Protein AF-A0A0T8U4S8-F1 (afdb_monomer)

Mean predicted aligned error: 3.63 Å

Secondary structure (DSSP, 8-state):
--HHHHHHHHHHTSPTT-EEEGGGGTTTS-HHHHHHHHHHHHHTTSSEEEETTEEE---EETTTTEEPPPPHHHHHHHHHHHHT--EEE-HHHHHHHTTS-----SB--EEESS-----EETTEE-

Nearest PDB structures (foldseek):
  2ia2-assembly3_B  TM=3.654E-01  e=2.343E-01  Rhodococcus jostii RHA1
  4y66-assembly3_E  TM=4.929E-01  e=8.675E-01  Giardia lamblia ATCC 50803
  3mq0-assembly1_A  TM=3.439E-01  e=3.212E+00  Agrobacterium tumefaciens
  2du9-assembly1_A  TM=3.673E-01  e=6.376E+00  Corynebacterium glutamicum ATCC 13032

Structure (mmCIF, N/CA/C/O backbone):
data_AF-A0A0T8U4S8-F1
#
_entry.id   AF-A0A0T8U4S8-F1
#
loop_
_atom_site.group_PDB
_atom_site.id
_atom_site.type_symbol
_atom_site.label_atom_id
_atom_site.label_alt_id
_atom_site.label_comp_id
_atom_site.label_asym_id
_atom_site.label_entity_id
_atom_site.label_seq_id
_atom_site.pdbx_PDB_ins_code
_atom_site.Cartn_x
_atom_site.Cartn_y
_atom_site.Cartn_z
_atom_site.occupancy
_atom_site.B_iso_or_equiv
_atom_site.auth_seq_id
_atom_site.auth_comp_id
_atom_site.auth_asym_id
_atom_site.auth_atom_id
_atom_site.pdbx_PDB_model_num
ATOM 1 N N . MET A 1 1 ? -23.179 -4.252 17.668 1.00 58.66 1 MET A N 1
ATOM 2 C CA . MET A 1 1 ? -21.765 -4.654 17.502 1.00 58.66 1 MET A CA 1
ATOM 3 C C . MET A 1 1 ? -20.912 -3.397 17.559 1.00 58.66 1 MET A C 1
ATOM 5 O O . MET A 1 1 ? -21.417 -2.340 17.211 1.00 58.66 1 MET A O 1
ATOM 9 N N . ASN A 1 2 ? -19.692 -3.465 18.095 1.00 88.81 2 ASN A N 1
ATOM 10 C CA . ASN A 1 2 ? -18.800 -2.305 18.137 1.00 88.81 2 ASN A CA 1
ATOM 11 C C . ASN A 1 2 ? -17.951 -2.312 16.864 1.00 88.81 2 ASN A C 1
ATOM 13 O O . ASN A 1 2 ? -16.914 -2.967 16.837 1.00 88.81 2 ASN A O 1
ATOM 17 N N . ASP A 1 3 ? -18.394 -1.606 15.824 1.00 93.75 3 ASP A N 1
ATOM 18 C CA . ASP A 1 3 ? -17.746 -1.568 14.504 1.00 93.75 3 ASP A CA 1
ATOM 19 C C . ASP A 1 3 ? -16.234 -1.307 14.578 1.00 93.75 3 ASP A C 1
ATOM 21 O O . ASP A 1 3 ? -15.447 -1.863 13.817 1.00 93.75 3 ASP A O 1
ATOM 25 N N . LYS A 1 4 ? -15.803 -0.488 15.547 1.00 94.25 4 LYS A N 1
ATOM 26 C CA . LYS A 1 4 ? -14.384 -0.187 15.772 1.00 94.25 4 LYS A CA 1
ATOM 27 C C . LYS A 1 4 ? -13.585 -1.425 16.166 1.00 94.25 4 LYS A C 1
ATOM 29 O O . LYS A 1 4 ? -12.441 -1.550 15.748 1.00 94.25 4 LYS A O 1
ATOM 34 N N . GLN A 1 5 ? -14.168 -2.298 16.985 1.00 95.50 5 GLN A N 1
ATOM 35 C CA . GLN A 1 5 ? -13.520 -3.534 17.414 1.00 95.50 5 GLN A CA 1
ATOM 36 C C . GLN A 1 5 ? -13.406 -4.514 16.249 1.00 95.50 5 GLN A C 1
ATOM 38 O O . GLN A 1 5 ? -12.371 -5.142 16.091 1.00 95.50 5 GLN A O 1
ATOM 43 N N . GLU A 1 6 ? -14.427 -4.589 15.396 1.00 96.88 6 GLU A N 1
ATOM 44 C CA . GLU A 1 6 ? -14.407 -5.464 14.222 1.00 96.88 6 GLU A CA 1
ATOM 45 C C . GLU A 1 6 ? -13.322 -5.048 13.216 1.00 96.88 6 GLU A C 1
ATOM 47 O O . GLU A 1 6 ? -12.591 -5.891 12.699 1.00 96.88 6 GLU A O 1
ATOM 52 N N . ILE A 1 7 ? -13.141 -3.737 13.005 1.00 96.88 7 ILE A N 1
ATOM 53 C CA . ILE A 1 7 ? -12.037 -3.197 12.193 1.00 96.88 7 ILE A CA 1
ATOM 54 C C . ILE A 1 7 ? -10.677 -3.617 12.766 1.00 96.88 7 ILE A C 1
ATOM 56 O O . ILE A 1 7 ? -9.807 -4.051 12.013 1.00 96.88 7 ILE A O 1
ATOM 60 N N . VAL A 1 8 ? -10.492 -3.491 14.085 1.00 96.00 8 VAL A N 1
ATOM 61 C CA . VAL A 1 8 ? -9.242 -3.874 14.764 1.00 96.00 8 VAL A CA 1
ATOM 62 C C . VAL A 1 8 ? -8.991 -5.370 14.620 1.00 96.00 8 VAL A C 1
ATOM 64 O O . VAL A 1 8 ? -7.938 -5.753 14.121 1.00 96.00 8 VAL A O 1
ATOM 67 N N . ASN A 1 9 ? -9.983 -6.201 14.937 1.00 95.88 9 ASN A N 1
ATOM 68 C CA . ASN A 1 9 ? -9.884 -7.653 14.815 1.00 95.88 9 ASN A CA 1
ATOM 69 C C . ASN A 1 9 ? -9.519 -8.066 13.379 1.00 95.88 9 ASN A C 1
ATOM 71 O O . ASN A 1 9 ? -8.686 -8.946 13.170 1.00 95.88 9 ASN A O 1
ATOM 75 N N . ARG A 1 10 ? -10.103 -7.424 12.358 1.00 96.56 10 ARG A N 1
ATOM 76 C CA . ARG A 1 10 ? -9.768 -7.717 10.957 1.00 96.56 10 ARG A CA 1
ATOM 77 C C . ARG A 1 10 ? -8.310 -7.374 10.629 1.00 96.56 10 ARG A C 1
ATOM 79 O O . ARG A 1 10 ? -7.651 -8.163 9.960 1.00 96.56 10 ARG A O 1
ATOM 86 N N . ILE A 1 11 ? -7.788 -6.254 11.134 1.00 95.75 11 ILE A N 1
ATOM 87 C CA . ILE A 1 11 ? -6.373 -5.868 10.969 1.00 95.75 11 ILE A CA 1
ATOM 88 C C . ILE A 1 11 ? -5.441 -6.824 11.727 1.00 95.75 11 ILE A C 1
ATOM 90 O O . ILE A 1 11 ? -4.376 -7.195 11.228 1.00 95.75 11 ILE A O 1
ATOM 94 N N . GLU A 1 12 ? -5.822 -7.260 12.923 1.00 92.88 12 GLU A N 1
ATOM 95 C CA . GLU A 1 12 ? -5.051 -8.230 13.705 1.00 92.88 12 GLU A CA 1
ATOM 96 C C . GLU A 1 12 ? -4.910 -9.574 12.982 1.00 92.88 12 GLU A C 1
ATOM 98 O O . GLU A 1 12 ? -3.852 -10.194 13.073 1.00 92.88 12 GLU A O 1
ATOM 103 N N . ASN A 1 13 ? -5.907 -9.961 12.185 1.00 93.69 13 ASN A N 1
ATOM 104 C CA . ASN A 1 13 ? -5.878 -11.169 11.358 1.00 93.69 13 ASN A CA 1
ATOM 105 C C . ASN A 1 13 ? -5.145 -11.003 10.016 1.00 93.69 13 ASN A C 1
ATOM 107 O O . ASN A 1 13 ? -4.974 -11.984 9.299 1.00 93.69 13 ASN A O 1
ATOM 111 N N . PHE A 1 14 ? -4.704 -9.795 9.653 1.00 93.06 14 PHE A N 1
ATOM 112 C CA . PHE A 1 14 ? -3.849 -9.616 8.480 1.00 93.06 14 PHE A CA 1
ATOM 113 C C . PHE A 1 14 ? -2.462 -10.206 8.702 1.00 93.06 14 PHE A C 1
ATOM 115 O O . PHE A 1 14 ? -1.911 -10.168 9.812 1.00 93.06 14 PHE A O 1
ATOM 122 N N . GLU A 1 15 ? -1.866 -10.670 7.609 1.00 87.75 15 GLU A N 1
ATOM 123 C CA . GLU A 1 15 ? -0.470 -11.065 7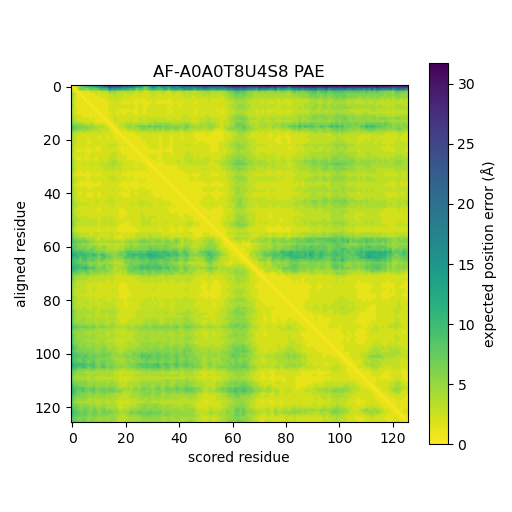.596 1.00 87.75 15 GLU A CA 1
ATOM 124 C C . GLU A 1 15 ? 0.414 -9.885 8.008 1.00 87.75 15 GLU A C 1
ATOM 126 O O . GLU A 1 15 ? 0.115 -8.702 7.793 1.00 87.75 15 GLU A O 1
ATOM 131 N N . SER A 1 16 ? 1.531 -10.203 8.651 1.00 84.19 16 SER A N 1
ATOM 132 C CA . SER A 1 16 ? 2.495 -9.173 9.026 1.00 84.19 16 SER A CA 1
ATOM 133 C C . SER A 1 16 ? 3.070 -8.513 7.768 1.00 84.19 16 SER A C 1
ATOM 135 O O . SER A 1 16 ? 3.423 -9.207 6.820 1.00 84.19 16 SER A O 1
ATOM 137 N N . ASN A 1 17 ? 3.227 -7.187 7.788 1.00 85.69 17 ASN A N 1
ATOM 138 C CA . ASN A 1 17 ? 3.633 -6.351 6.649 1.00 85.69 17 ASN A CA 1
ATOM 139 C C . ASN A 1 17 ? 2.582 -6.179 5.533 1.00 85.69 17 ASN A C 1
ATOM 141 O O . ASN A 1 17 ? 2.867 -5.507 4.547 1.00 85.69 17 ASN A O 1
ATOM 145 N N . GLN A 1 18 ? 1.363 -6.705 5.695 1.00 92.81 18 GLN A N 1
ATOM 146 C CA . GLN A 1 18 ? 0.311 -6.588 4.684 1.00 92.81 18 GLN A CA 1
ATOM 147 C C . GLN A 1 18 ? -0.146 -5.133 4.484 1.00 92.81 18 GLN A C 1
ATOM 149 O O . GLN A 1 18 ? -0.439 -4.412 5.448 1.00 92.81 18 GLN A O 1
ATOM 154 N N . VAL A 1 19 ? -0.259 -4.724 3.215 1.00 96.19 19 VAL A N 1
ATOM 155 C CA . VAL A 1 19 ? -0.790 -3.419 2.795 1.00 96.19 19 VAL A CA 1
ATOM 156 C C . VAL A 1 19 ? -2.301 -3.493 2.579 1.00 96.19 19 VAL A C 1
ATOM 158 O O . VAL A 1 19 ? -2.817 -4.371 1.885 1.00 96.19 19 VAL A O 1
ATOM 161 N N . PHE A 1 20 ? -3.027 -2.523 3.125 1.00 96.75 20 PHE A N 1
ATOM 162 C CA . PHE A 1 20 ? -4.482 -2.452 3.029 1.00 96.75 20 PHE A CA 1
ATOM 163 C C . PHE A 1 20 ? -4.976 -1.017 2.833 1.00 96.75 20 PHE A C 1
ATOM 165 O O . PHE A 1 20 ? -4.259 -0.035 3.073 1.00 96.75 20 PHE A O 1
ATOM 172 N N . ILE A 1 21 ? -6.218 -0.886 2.369 1.00 97.38 21 ILE A N 1
ATOM 173 C CA . ILE A 1 21 ? -6.844 0.407 2.071 1.00 97.38 21 ILE A CA 1
ATOM 174 C C . ILE A 1 21 ? -8.039 0.654 2.985 1.00 97.38 21 ILE A C 1
ATOM 176 O O . ILE A 1 21 ? -8.652 -0.270 3.503 1.00 97.38 21 ILE A O 1
ATOM 180 N N . ALA A 1 22 ? -8.409 1.922 3.170 1.00 97.19 22 ALA A N 1
ATOM 181 C CA . ALA A 1 22 ? -9.582 2.261 3.981 1.00 97.19 22 ALA A CA 1
ATOM 182 C C . ALA A 1 22 ? -10.880 1.612 3.455 1.00 97.19 22 ALA A C 1
ATOM 184 O O . ALA A 1 22 ? -11.777 1.326 4.241 1.00 97.19 22 ALA A O 1
ATOM 185 N N . ASN A 1 23 ? -10.963 1.362 2.144 1.00 96.12 23 ASN A N 1
ATOM 186 C CA . ASN A 1 23 ? -12.137 0.758 1.518 1.00 96.12 23 ASN A CA 1
ATOM 187 C C . ASN A 1 23 ? -12.359 -0.701 1.952 1.00 96.12 23 ASN A C 1
ATOM 189 O O . ASN A 1 23 ? -13.497 -1.156 1.896 1.00 96.12 23 ASN A O 1
ATOM 193 N N . ASP A 1 24 ? -11.322 -1.398 2.438 1.00 96.12 24 ASP A N 1
ATOM 194 C CA . ASP A 1 24 ? -11.388 -2.801 2.890 1.00 96.12 24 ASP A CA 1
ATOM 195 C C . ASP A 1 24 ? -12.257 -2.984 4.165 1.00 96.12 24 ASP A C 1
ATOM 197 O O . ASP A 1 24 ? -12.420 -4.100 4.661 1.00 96.12 24 ASP A O 1
ATOM 201 N N . PHE A 1 25 ? -12.798 -1.886 4.713 1.00 97.00 25 PHE A N 1
ATOM 202 C CA . PHE A 1 25 ? -13.624 -1.856 5.926 1.00 97.00 25 PHE A CA 1
ATOM 203 C C . PHE A 1 25 ? -14.993 -1.185 5.730 1.00 97.00 25 PHE A C 1
ATOM 205 O O . PHE A 1 25 ? -15.716 -0.974 6.707 1.00 97.00 25 PHE A O 1
ATOM 212 N N . PHE A 1 26 ? -15.361 -0.795 4.503 1.00 95.50 26 PHE A N 1
ATOM 213 C CA . PHE A 1 26 ? -16.661 -0.151 4.250 1.00 95.50 26 PHE A CA 1
ATOM 214 C C . PHE A 1 26 ? -17.851 -1.112 4.338 1.00 95.50 26 PHE A C 1
ATOM 216 O O . PHE A 1 26 ? -18.987 -0.661 4.451 1.00 95.50 26 PHE A O 1
ATOM 223 N N . ASP A 1 27 ? -17.598 -2.418 4.339 1.00 96.38 27 ASP A N 1
ATOM 224 C CA . ASP A 1 27 ? -18.573 -3.450 4.692 1.00 96.38 27 ASP A CA 1
ATOM 225 C C . ASP A 1 27 ? -18.862 -3.505 6.204 1.00 96.38 27 ASP A C 1
ATOM 227 O O . ASP A 1 27 ? -19.913 -4.000 6.601 1.00 96.38 27 ASP A O 1
ATOM 231 N N . ILE A 1 28 ? -17.960 -2.978 7.044 1.00 96.69 28 ILE A N 1
ATOM 232 C CA . ILE A 1 28 ? -18.131 -2.926 8.503 1.00 96.69 28 ILE A CA 1
ATOM 233 C C . ILE A 1 28 ? -18.790 -1.613 8.933 1.00 96.69 28 ILE A C 1
ATOM 235 O O . ILE A 1 28 ? -19.703 -1.624 9.754 1.00 96.69 28 ILE A O 1
ATOM 239 N N . ALA A 1 29 ? -18.304 -0.471 8.432 1.00 96.44 29 ALA A N 1
ATOM 240 C CA . ALA A 1 29 ? -18.752 0.838 8.903 1.00 96.44 29 ALA A CA 1
ATOM 241 C C . ALA A 1 29 ? -18.650 1.953 7.860 1.00 96.44 29 ALA A C 1
ATOM 243 O O . ALA A 1 29 ? -17.894 1.891 6.891 1.00 96.44 29 ALA A O 1
ATOM 244 N N . GLY A 1 30 ? -19.367 3.048 8.128 1.00 96.69 30 GLY A N 1
ATOM 245 C CA . GLY A 1 30 ? -19.300 4.266 7.326 1.00 96.69 30 GLY A CA 1
ATOM 246 C C . GLY A 1 30 ? -17.930 4.956 7.360 1.00 96.69 30 GLY A C 1
ATOM 247 O O . GLY A 1 30 ? -17.126 4.783 8.282 1.00 96.69 30 GLY A O 1
ATOM 248 N N . TYR A 1 31 ? -17.698 5.809 6.359 1.00 95.06 31 TYR A N 1
ATOM 249 C CA . TYR A 1 31 ? -16.416 6.473 6.100 1.00 95.06 31 TYR A CA 1
ATOM 250 C C . TYR A 1 31 ? -15.793 7.152 7.330 1.00 95.06 31 TYR A C 1
ATOM 252 O O . TYR A 1 31 ? -14.612 6.946 7.609 1.00 95.06 31 TYR A O 1
ATOM 260 N N . GLU A 1 32 ? -16.565 7.937 8.086 1.00 95.75 32 GLU A N 1
ATOM 261 C CA . GLU A 1 32 ? -16.044 8.673 9.247 1.00 95.75 32 GLU A CA 1
ATOM 262 C C . GLU A 1 32 ? -15.606 7.740 10.384 1.00 95.75 32 GLU A C 1
ATOM 264 O O . GLU A 1 32 ? -14.556 7.958 10.995 1.00 95.75 32 GLU A O 1
ATOM 269 N N . THR A 1 33 ? -16.345 6.653 10.625 1.00 96.62 33 THR A N 1
ATOM 270 C CA . THR A 1 33 ? -15.997 5.647 11.640 1.00 96.62 33 THR A CA 1
ATOM 271 C C . THR A 1 33 ? -14.715 4.914 11.262 1.00 96.62 33 THR A C 1
ATOM 273 O O . THR A 1 33 ? -13.804 4.817 12.092 1.00 96.62 33 THR A O 1
ATOM 276 N N . VAL A 1 34 ? -14.600 4.460 10.009 1.00 97.50 34 VAL A N 1
ATOM 277 C CA . VAL A 1 34 ? -13.381 3.812 9.497 1.00 97.50 34 VAL A CA 1
ATOM 278 C C . VAL A 1 34 ? -12.197 4.770 9.581 1.00 97.50 34 VAL A C 1
ATOM 280 O O . VAL A 1 34 ? -11.164 4.445 10.167 1.00 97.50 34 VAL A O 1
ATOM 283 N N . ARG A 1 35 ? -12.354 5.996 9.070 1.00 96.12 35 ARG A N 1
ATOM 284 C CA . ARG A 1 35 ? -11.301 7.017 9.076 1.00 96.12 35 ARG A CA 1
ATOM 285 C C . ARG A 1 35 ? -10.830 7.341 10.491 1.00 96.12 35 ARG A C 1
ATOM 287 O O . ARG A 1 35 ? -9.623 7.389 10.723 1.00 96.12 35 ARG A O 1
ATOM 294 N N . SER A 1 36 ? -11.753 7.578 11.421 1.00 96.50 36 SER A N 1
ATOM 295 C CA . SER A 1 36 ? -11.432 7.883 12.818 1.00 96.50 36 SER A CA 1
ATOM 296 C C . SER A 1 36 ? -10.692 6.723 13.490 1.00 96.50 36 SER A C 1
ATOM 298 O O . SER A 1 36 ? -9.666 6.939 14.138 1.00 96.50 36 SER A O 1
ATOM 300 N N . THR A 1 37 ? -11.146 5.490 13.256 1.00 97.31 37 THR A N 1
ATOM 301 C CA . THR A 1 37 ? -10.529 4.278 13.816 1.00 97.31 37 THR A CA 1
ATOM 302 C C . THR A 1 37 ? -9.112 4.084 13.288 1.00 97.31 37 THR A C 1
ATOM 304 O O . THR A 1 37 ? -8.179 4.007 14.081 1.00 97.31 37 THR A O 1
ATOM 307 N N . LEU A 1 38 ? -8.910 4.123 11.967 1.00 97.75 38 LEU A N 1
ATOM 308 C CA . LEU A 1 38 ? -7.579 3.996 11.364 1.00 97.75 38 LEU A CA 1
ATOM 309 C C . LEU A 1 38 ? -6.641 5.139 11.785 1.00 97.75 38 LEU A C 1
ATOM 311 O O . LEU A 1 38 ? -5.449 4.923 11.980 1.00 97.75 38 LEU A O 1
ATOM 315 N N . ASN A 1 39 ? -7.149 6.366 11.948 1.00 97.31 39 ASN A N 1
ATOM 316 C CA . ASN A 1 39 ? -6.345 7.480 12.461 1.00 97.31 39 ASN A CA 1
ATOM 317 C C . ASN A 1 39 ? -5.857 7.226 13.890 1.00 97.31 39 ASN A C 1
ATOM 319 O O . ASN A 1 39 ? -4.714 7.558 14.199 1.00 97.31 39 ASN A O 1
ATOM 323 N N . ARG A 1 40 ? -6.716 6.656 14.742 1.00 97.00 40 ARG A N 1
ATOM 324 C CA . ARG A 1 40 ? -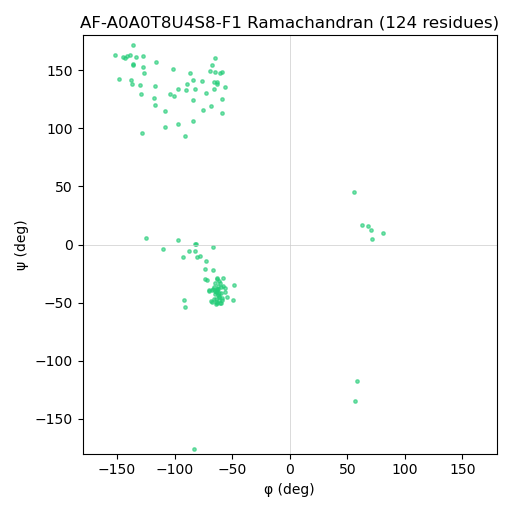6.354 6.278 16.109 1.00 97.00 40 ARG A CA 1
ATOM 325 C C . ARG A 1 40 ? -5.274 5.195 16.104 1.00 97.00 40 ARG A C 1
ATOM 327 O O . ARG A 1 40 ? -4.233 5.417 16.699 1.00 97.00 40 ARG A O 1
ATOM 334 N N . LEU A 1 41 ? -5.452 4.121 15.334 1.00 96.62 41 LEU A N 1
ATOM 335 C CA . LEU A 1 41 ? -4.457 3.041 15.239 1.00 96.62 41 LEU A CA 1
ATOM 336 C C . LEU A 1 41 ? -3.093 3.533 14.728 1.00 96.62 41 LEU A C 1
ATOM 338 O O . LEU A 1 41 ? -2.052 3.095 15.206 1.00 96.62 41 LEU A O 1
ATOM 342 N N . VAL A 1 42 ? -3.082 4.493 13.795 1.00 96.88 42 VAL A N 1
ATOM 343 C CA . VAL A 1 42 ? -1.836 5.151 13.362 1.00 96.88 42 VAL A CA 1
ATOM 344 C C . VAL A 1 42 ? -1.195 5.952 14.494 1.00 96.88 42 VAL A C 1
ATOM 346 O O . VAL A 1 42 ? 0.024 5.924 14.652 1.00 96.88 42 VAL A O 1
ATOM 349 N N . LYS A 1 43 ? -1.993 6.691 15.272 1.00 96.75 43 LYS A N 1
ATOM 350 C CA . LYS A 1 43 ? -1.499 7.470 16.416 1.00 96.75 43 LYS A CA 1
ATOM 351 C C . LYS A 1 43 ? -0.893 6.559 17.487 1.00 96.75 43 LYS A C 1
ATOM 353 O O . LYS A 1 43 ? 0.148 6.899 18.045 1.00 96.75 43 LYS A O 1
ATOM 358 N N . ASP A 1 44 ? -1.517 5.409 17.702 1.00 94.81 44 ASP A N 1
ATOM 359 C CA . ASP A 1 44 ? -1.107 4.407 18.686 1.00 94.81 44 ASP A CA 1
ATOM 360 C C . ASP A 1 44 ? 0.031 3.505 18.160 1.00 94.81 44 ASP A C 1
ATOM 362 O O . ASP A 1 44 ? 0.548 2.664 18.888 1.00 94.81 44 ASP A O 1
ATOM 366 N N . LYS A 1 45 ? 0.493 3.741 16.919 1.00 91.62 45 LYS A N 1
ATOM 367 C CA . LYS A 1 45 ? 1.573 3.015 16.221 1.00 91.62 45 LYS A CA 1
ATOM 368 C C . LYS A 1 45 ? 1.292 1.530 15.969 1.00 91.62 45 LYS A C 1
ATOM 370 O O . LYS A 1 45 ? 2.209 0.789 15.628 1.00 91.62 45 LYS A O 1
ATOM 375 N N . GLU A 1 46 ? 0.036 1.111 16.066 1.00 92.50 46 GLU A N 1
ATOM 376 C CA . GLU A 1 46 ? -0.387 -0.257 15.745 1.00 92.50 46 GLU A CA 1
ATOM 377 C C . GLU A 1 46 ? -0.352 -0.523 14.237 1.00 92.50 46 GLU A C 1
ATOM 379 O O . GLU A 1 46 ? -0.084 -1.635 13.792 1.00 92.50 46 GLU A O 1
ATOM 384 N N . ILE A 1 47 ? -0.589 0.519 13.437 1.00 95.25 47 ILE A N 1
ATOM 385 C CA . ILE A 1 47 ? -0.453 0.494 11.979 1.00 95.25 47 ILE A CA 1
ATOM 386 C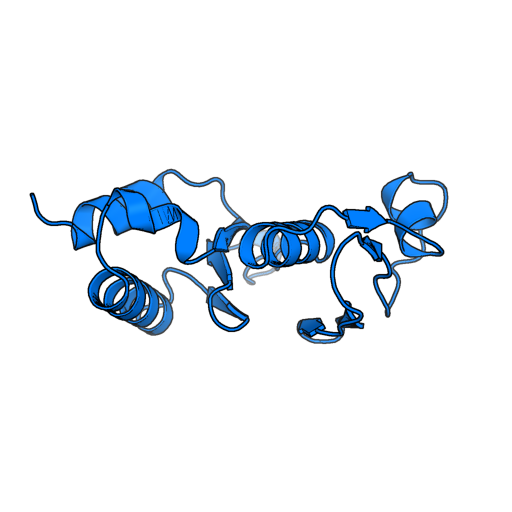 C . ILE A 1 47 ? 0.314 1.724 11.513 1.00 95.25 47 ILE A C 1
ATOM 388 O O . ILE A 1 47 ? 0.357 2.747 12.198 1.00 95.25 47 ILE A O 1
ATOM 392 N N . THR A 1 48 ? 0.859 1.678 10.303 1.00 94.31 48 THR A N 1
ATOM 393 C CA . THR A 1 48 ? 1.524 2.843 9.712 1.00 94.31 48 THR A CA 1
ATOM 394 C C . THR A 1 48 ? 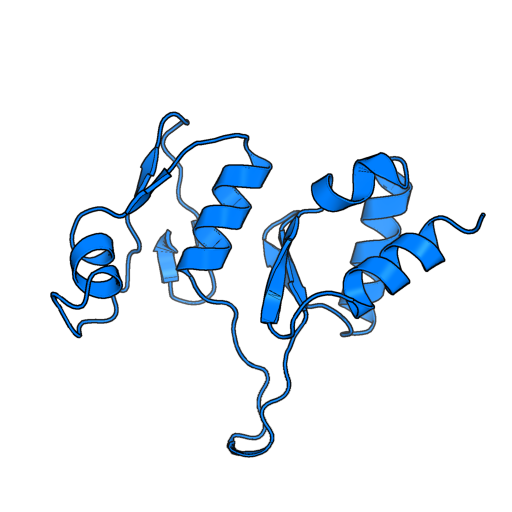0.803 3.296 8.452 1.00 94.31 48 THR A C 1
ATOM 396 O O . THR A 1 48 ? 0.411 2.498 7.603 1.00 94.31 48 THR A O 1
ATOM 399 N N . ARG A 1 49 ? 0.624 4.613 8.315 1.00 95.25 49 ARG A N 1
ATOM 400 C CA . ARG A 1 49 ? 0.061 5.223 7.107 1.00 95.25 49 ARG A CA 1
ATOM 401 C C . ARG A 1 49 ? 1.159 5.436 6.069 1.00 95.25 49 ARG A C 1
ATOM 403 O O . ARG A 1 49 ? 2.111 6.160 6.339 1.00 95.25 49 ARG A O 1
ATOM 410 N N . ILE A 1 50 ? 0.962 4.891 4.872 1.00 94.25 50 ILE A N 1
ATOM 411 C CA . ILE A 1 50 ? 1.876 5.064 3.731 1.00 94.25 50 ILE A CA 1
ATOM 412 C C . ILE A 1 50 ? 1.444 6.271 2.899 1.00 94.25 50 ILE A C 1
ATOM 414 O O . ILE A 1 50 ? 2.213 7.196 2.658 1.00 94.25 50 ILE A O 1
ATOM 418 N N . LEU A 1 51 ? 0.172 6.278 2.494 1.00 94.50 51 LEU A N 1
ATOM 419 C CA . LEU A 1 51 ? -0.462 7.344 1.722 1.00 94.50 51 LEU A CA 1
ATOM 420 C C . LEU A 1 51 ? -1.844 7.638 2.310 1.00 94.50 51 LEU A C 1
ATOM 422 O O . LEU A 1 51 ? -2.360 6.931 3.180 1.00 94.50 51 LEU A O 1
ATOM 426 N N . LYS A 1 52 ? -2.503 8.699 1.839 1.00 93.56 52 LYS A N 1
ATOM 427 C CA . LYS A 1 52 ? -3.886 8.976 2.248 1.00 93.56 52 LYS A CA 1
ATOM 428 C C . LYS A 1 52 ? -4.780 7.784 1.882 1.00 93.56 52 LYS A C 1
ATOM 430 O O . LYS A 1 52 ? -5.019 7.545 0.702 1.00 93.56 52 LYS A O 1
ATOM 435 N N . GLY A 1 53 ? -5.309 7.089 2.888 1.00 94.88 53 GLY A N 1
ATOM 436 C CA . GLY A 1 53 ? -6.193 5.935 2.709 1.00 94.88 53 GLY A CA 1
ATOM 437 C C . GLY A 1 53 ? -5.480 4.610 2.418 1.00 94.88 53 GLY A C 1
ATOM 438 O O . GLY A 1 53 ? -6.175 3.667 2.064 1.00 94.88 53 GLY A O 1
ATOM 439 N N . ILE A 1 54 ? -4.148 4.552 2.548 1.00 96.75 54 ILE A N 1
ATOM 440 C CA . ILE A 1 54 ? -3.333 3.342 2.358 1.00 96.75 54 ILE A CA 1
ATOM 441 C C . ILE A 1 54 ? -2.425 3.170 3.574 1.00 96.75 54 ILE A C 1
ATOM 443 O O . ILE A 1 54 ? -1.742 4.115 3.991 1.00 96.75 54 ILE A O 1
ATOM 447 N N . TYR A 1 55 ? -2.433 1.972 4.136 1.00 96.38 55 TYR A N 1
ATOM 448 C CA . TYR A 1 55 ? -1.814 1.643 5.413 1.00 96.38 55 TYR A CA 1
ATOM 449 C C . TYR A 1 55 ? -1.111 0.289 5.313 1.00 96.38 55 TYR A C 1
ATOM 451 O O . TYR A 1 55 ? -1.403 -0.486 4.405 1.00 96.38 55 TYR A O 1
ATOM 459 N N . TYR A 1 56 ? -0.213 -0.004 6.249 1.00 95.31 56 TYR A N 1
ATOM 460 C CA . TYR A 1 56 ? 0.304 -1.358 6.439 1.00 95.31 56 TYR A CA 1
ATOM 461 C C . TYR A 1 56 ? 0.362 -1.735 7.913 1.00 95.31 56 TYR A C 1
ATOM 463 O O . TYR A 1 56 ? 0.466 -0.863 8.787 1.00 95.31 56 TYR A O 1
ATOM 471 N N . LYS A 1 57 ? 0.295 -3.044 8.164 1.00 93.38 57 LYS A N 1
ATOM 472 C CA . LYS A 1 57 ? 0.521 -3.641 9.480 1.00 93.38 57 LYS A CA 1
ATOM 473 C C . LYS A 1 57 ? 2.027 -3.840 9.680 1.00 93.38 57 LYS A C 1
ATOM 475 O O . LYS A 1 57 ? 2.595 -4.727 9.046 1.00 93.38 57 LYS A O 1
ATOM 480 N N . PRO A 1 58 ? 2.701 -3.030 10.508 1.00 89.19 58 PRO A N 1
ATOM 481 C CA . PRO A 1 58 ? 4.144 -3.092 10.638 1.00 89.19 58 PRO A CA 1
ATOM 482 C C . PRO A 1 58 ? 4.593 -4.417 11.258 1.00 89.19 58 PRO A C 1
ATOM 484 O O . PRO A 1 58 ? 3.981 -4.923 12.196 1.00 89.19 58 PRO A O 1
ATOM 487 N N . LYS A 1 59 ? 5.686 -4.975 10.732 1.00 88.06 59 LYS A N 1
ATOM 488 C CA . LYS A 1 59 ? 6.338 -6.171 11.277 1.00 88.06 59 LYS A CA 1
ATOM 489 C C . LYS A 1 59 ? 7.654 -5.765 11.913 1.00 88.06 59 LYS A C 1
ATOM 491 O O . LYS A 1 59 ? 8.543 -5.314 11.200 1.00 88.06 59 LYS A O 1
ATOM 496 N N . TYR A 1 60 ? 7.799 -5.917 13.223 1.00 87.75 60 TYR A N 1
ATOM 497 C CA . TYR A 1 60 ? 9.091 -5.673 13.859 1.00 87.75 60 TYR A CA 1
ATOM 498 C C . TYR A 1 60 ? 10.071 -6.799 13.509 1.00 87.75 60 TYR A C 1
ATOM 500 O O . TYR A 1 60 ? 9.725 -7.978 13.607 1.00 87.75 60 TYR A O 1
ATOM 508 N N . ILE A 1 61 ? 11.274 -6.442 13.065 1.00 87.81 61 ILE A N 1
ATOM 509 C CA . ILE A 1 61 ? 12.344 -7.381 12.734 1.00 87.81 61 ILE A CA 1
ATOM 510 C C . ILE A 1 61 ? 13.422 -7.255 13.812 1.00 87.81 61 ILE A C 1
ATOM 512 O O . ILE A 1 61 ? 14.256 -6.352 13.765 1.00 87.81 61 ILE A O 1
ATOM 516 N N . GLU A 1 62 ? 13.433 -8.197 14.760 1.00 90.38 62 GLU A N 1
ATOM 517 C CA . GLU A 1 62 ? 14.378 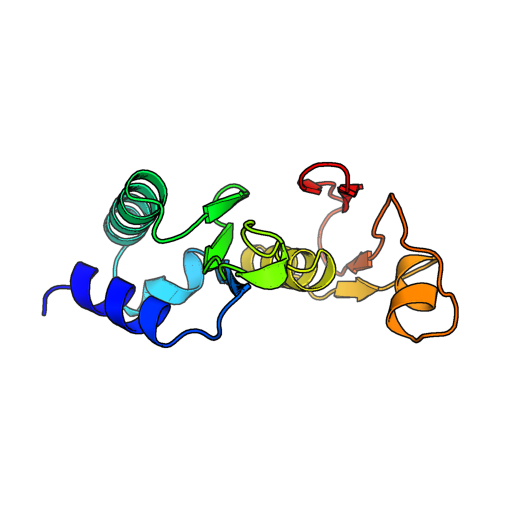-8.204 15.890 1.00 90.38 62 GLU A CA 1
ATOM 518 C C . GLU A 1 62 ? 15.845 -8.169 15.440 1.00 90.38 62 GLU A C 1
ATOM 520 O O . GLU A 1 62 ? 16.651 -7.465 16.038 1.00 90.38 62 GLU A O 1
ATOM 525 N N . LEU A 1 63 ? 16.177 -8.865 14.343 1.00 92.12 63 LEU A N 1
ATOM 526 C CA . LEU A 1 63 ? 17.544 -8.966 13.817 1.00 92.12 63 LEU A CA 1
ATOM 527 C C . LEU A 1 63 ? 18.173 -7.606 13.478 1.00 92.12 63 LEU A C 1
ATOM 529 O O . LEU A 1 63 ? 19.377 -7.434 13.641 1.00 92.12 63 LEU A O 1
ATOM 533 N N . ILE A 1 64 ? 17.370 -6.663 12.981 1.00 88.56 64 ILE A N 1
ATOM 534 C CA . ILE A 1 64 ? 17.832 -5.325 12.577 1.00 88.56 64 ILE A CA 1
ATOM 535 C C . ILE A 1 64 ? 17.322 -4.222 13.511 1.00 88.56 64 ILE A C 1
ATOM 537 O O . ILE A 1 64 ? 17.687 -3.066 13.341 1.00 88.56 64 ILE A O 1
ATOM 541 N N . GLY A 1 65 ? 16.489 -4.565 14.497 1.00 87.81 65 GLY A N 1
ATOM 542 C CA . GLY A 1 65 ? 15.918 -3.615 15.450 1.00 87.81 65 GLY A CA 1
ATOM 543 C C . GLY A 1 65 ? 14.917 -2.622 14.845 1.00 87.81 65 GLY A C 1
ATOM 544 O O . GLY A 1 65 ? 14.598 -1.620 15.487 1.00 87.81 65 GLY A O 1
ATOM 545 N N . GLU A 1 66 ? 14.409 -2.886 13.638 1.00 86.44 66 GLU A N 1
ATOM 546 C CA . GLU A 1 66 ? 13.572 -1.969 12.856 1.00 86.44 66 GLU A CA 1
ATOM 547 C C . GLU A 1 66 ? 12.266 -2.626 12.388 1.00 86.44 66 GLU A C 1
ATOM 549 O O . GLU A 1 66 ? 12.123 -3.849 12.363 1.00 86.44 66 GLU A O 1
ATOM 554 N N . TYR A 1 67 ? 11.291 -1.804 11.996 1.00 85.06 67 TYR A N 1
ATOM 555 C CA . TYR A 1 67 ? 10.066 -2.285 11.362 1.00 85.06 67 TYR A CA 1
ATOM 556 C C . TYR A 1 67 ? 10.289 -2.517 9.868 1.00 85.06 67 TYR A C 1
ATOM 558 O O . TYR A 1 67 ? 10.827 -1.659 9.170 1.00 85.06 67 TYR A O 1
ATOM 566 N N . ALA A 1 68 ? 9.823 -3.662 9.374 1.00 84.06 68 ALA A N 1
ATOM 567 C CA . ALA A 1 68 ? 9.788 -3.974 7.957 1.00 84.06 68 ALA A CA 1
ATOM 568 C C . ALA A 1 68 ? 9.005 -2.897 7.202 1.00 84.06 68 ALA A C 1
ATOM 570 O O . ALA A 1 68 ? 7.919 -2.497 7.624 1.00 84.06 68 ALA A O 1
ATOM 571 N N . MET A 1 69 ? 9.548 -2.459 6.071 1.00 82.31 69 MET A N 1
ATOM 572 C CA . MET A 1 69 ? 8.805 -1.632 5.134 1.00 82.31 69 MET A CA 1
ATOM 573 C C . MET A 1 69 ? 7.964 -2.535 4.225 1.00 82.31 69 MET A C 1
ATOM 575 O O . MET A 1 69 ? 8.415 -3.601 3.798 1.00 82.31 69 MET A O 1
ATOM 579 N N . ALA A 1 70 ? 6.748 -2.096 3.911 1.00 87.19 70 ALA A N 1
ATOM 580 C CA . ALA A 1 70 ? 5.923 -2.736 2.894 1.00 87.19 70 ALA A CA 1
ATOM 581 C C . ALA A 1 70 ? 6.613 -2.715 1.518 1.00 87.19 70 ALA A C 1
ATOM 583 O O . ALA A 1 70 ? 7.343 -1.769 1.191 1.00 87.19 70 ALA A O 1
ATOM 584 N N . SER A 1 71 ? 6.367 -3.748 0.709 1.00 89.69 71 SER A N 1
ATOM 585 C CA . SER A 1 71 ? 6.895 -3.813 -0.656 1.00 89.69 71 SER A CA 1
ATOM 586 C C . SER A 1 71 ? 6.329 -2.672 -1.502 1.00 89.69 71 SER A C 1
ATOM 588 O O . SER A 1 71 ? 5.145 -2.353 -1.424 1.00 89.69 71 SER A O 1
ATOM 590 N N . VAL A 1 72 ? 7.159 -2.057 -2.350 1.00 93.00 72 VAL A N 1
ATOM 591 C CA . VAL A 1 72 ? 6.691 -1.002 -3.269 1.00 93.00 72 VAL A CA 1
ATOM 592 C C . VAL A 1 72 ? 5.663 -1.553 -4.266 1.00 93.00 72 VAL A C 1
ATOM 594 O O . VAL A 1 72 ? 4.755 -0.826 -4.665 1.00 93.00 72 VAL A O 1
ATOM 597 N N . ASP A 1 73 ? 5.774 -2.834 -4.614 1.00 94.31 73 ASP A N 1
ATOM 598 C CA . ASP A 1 73 ? 4.832 -3.555 -5.473 1.00 94.31 73 ASP A CA 1
ATOM 599 C C . ASP A 1 73 ? 3.461 -3.736 -4.799 1.00 94.31 73 ASP A C 1
ATOM 601 O O . ASP A 1 73 ? 2.452 -3.277 -5.326 1.00 94.31 73 ASP A O 1
ATOM 605 N N . GLU A 1 74 ? 3.424 -4.215 -3.550 1.00 94.31 74 GLU A N 1
ATOM 606 C CA . GLU A 1 74 ? 2.175 -4.313 -2.772 1.00 94.31 74 GLU A CA 1
ATOM 607 C C . GLU A 1 74 ? 1.503 -2.946 -2.565 1.00 94.31 74 GLU A C 1
ATOM 609 O O . GLU A 1 74 ? 0.274 -2.826 -2.511 1.00 94.31 74 GLU A O 1
ATOM 614 N N . ILE A 1 75 ? 2.303 -1.882 -2.445 1.00 96.00 75 ILE A N 1
ATOM 615 C CA . ILE A 1 75 ? 1.788 -0.514 -2.354 1.00 96.00 75 ILE A CA 1
ATOM 616 C C . ILE A 1 75 ? 1.191 -0.070 -3.692 1.00 96.00 75 ILE A C 1
ATOM 618 O O . ILE A 1 75 ? 0.145 0.584 -3.686 1.00 96.00 75 ILE A O 1
ATOM 622 N N . ALA A 1 76 ? 1.812 -0.419 -4.822 1.00 96.62 76 ALA A N 1
ATOM 623 C CA . ALA A 1 76 ? 1.261 -0.156 -6.149 1.00 96.62 76 ALA A CA 1
ATOM 624 C C . ALA A 1 76 ? -0.084 -0.876 -6.337 1.00 96.62 76 ALA A C 1
ATOM 626 O O . ALA A 1 76 ? -1.062 -0.235 -6.736 1.00 96.62 76 ALA A O 1
ATOM 627 N N . ASP A 1 77 ? -0.178 -2.141 -5.930 1.00 96.25 77 ASP A N 1
ATOM 628 C CA . ASP A 1 77 ? -1.428 -2.907 -5.947 1.00 96.25 77 ASP A CA 1
ATOM 629 C C . ASP A 1 77 ? -2.502 -2.281 -5.050 1.00 96.25 77 ASP A C 1
ATOM 631 O O . ASP A 1 77 ? -3.666 -2.158 -5.437 1.00 96.25 77 ASP A O 1
ATOM 635 N N . ALA A 1 78 ? -2.137 -1.813 -3.855 1.00 96.94 78 ALA A N 1
ATOM 636 C CA . ALA A 1 78 ? -3.074 -1.123 -2.970 1.00 96.94 78 ALA A CA 1
ATOM 637 C C . ALA A 1 78 ? -3.556 0.221 -3.548 1.00 96.94 78 ALA A C 1
ATOM 639 O O . ALA A 1 78 ? -4.728 0.581 -3.393 1.00 96.94 78 ALA A O 1
ATOM 640 N N . ILE A 1 79 ? -2.681 0.965 -4.236 1.00 96.94 79 ILE A N 1
ATOM 641 C CA . ILE A 1 79 ? -3.061 2.174 -4.980 1.00 96.94 79 ILE A CA 1
ATOM 642 C C . ILE A 1 79 ? -4.067 1.811 -6.075 1.00 96.94 79 ILE A C 1
ATOM 644 O O . ILE A 1 79 ? -5.109 2.467 -6.173 1.00 96.94 79 ILE A O 1
ATOM 648 N N . ALA A 1 80 ? -3.781 0.769 -6.857 1.00 97.06 80 ALA A N 1
ATOM 649 C CA . ALA A 1 80 ? -4.644 0.295 -7.929 1.00 97.06 80 ALA A CA 1
ATOM 650 C C . ALA A 1 80 ? -6.024 -0.115 -7.394 1.00 97.06 80 ALA A C 1
ATOM 652 O O . ALA A 1 80 ? -7.031 0.442 -7.831 1.00 97.06 80 ALA A O 1
ATOM 653 N N . ARG A 1 81 ? -6.080 -0.950 -6.345 1.00 96.31 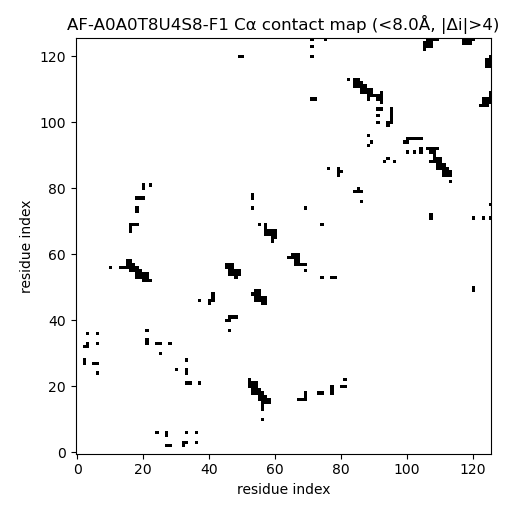81 ARG A N 1
ATOM 654 C CA . ARG A 1 81 ? -7.332 -1.330 -5.659 1.00 96.31 81 ARG A CA 1
ATOM 655 C C . ARG A 1 81 ? -8.129 -0.119 -5.185 1.00 96.31 81 ARG A C 1
ATOM 657 O O . ARG A 1 81 ? -9.337 -0.047 -5.391 1.00 96.31 81 ARG A O 1
ATOM 664 N N . LYS A 1 82 ? -7.464 0.866 -4.575 1.00 95.62 82 LYS A N 1
ATOM 665 C CA . LYS A 1 82 ? -8.127 2.065 -4.045 1.00 95.62 82 LYS A CA 1
ATOM 666 C C . LYS A 1 82 ? -8.817 2.891 -5.129 1.00 95.62 82 LYS A C 1
ATOM 668 O O . LYS A 1 82 ? -9.868 3.474 -4.860 1.00 95.62 82 LYS A O 1
ATOM 673 N N . TYR A 1 83 ? -8.206 2.996 -6.306 1.00 95.62 83 TYR A N 1
ATOM 674 C CA . TYR A 1 83 ? -8.757 3.751 -7.433 1.00 95.62 83 TYR A CA 1
ATOM 675 C C . TYR A 1 83 ? -9.499 2.878 -8.448 1.00 95.62 83 TYR A C 1
ATOM 677 O O . TYR A 1 83 ? -9.977 3.407 -9.449 1.00 95.62 83 TYR A O 1
ATOM 685 N N . ASN A 1 84 ? -9.635 1.581 -8.161 1.00 95.62 84 ASN A N 1
ATOM 686 C CA . ASN A 1 84 ? -10.250 0.592 -9.034 1.00 95.62 84 ASN A CA 1
ATOM 687 C C . ASN A 1 84 ? -9.581 0.535 -10.421 1.00 95.62 84 ASN A C 1
ATOM 689 O O . ASN A 1 84 ? -10.257 0.543 -11.449 1.00 95.62 84 ASN A O 1
ATOM 693 N N . TRP A 1 85 ? -8.247 0.539 -10.422 1.00 97.31 85 TRP A N 1
ATOM 694 C CA . TRP A 1 85 ? -7.412 0.368 -11.608 1.00 97.31 85 TRP A CA 1
ATOM 695 C C . TRP A 1 85 ? -6.869 -1.053 -11.680 1.00 97.31 85 TRP A C 1
ATOM 697 O O . TRP A 1 85 ? -6.597 -1.678 -10.652 1.00 97.31 85 TRP A O 1
ATOM 707 N N . THR A 1 86 ? -6.638 -1.513 -12.899 1.00 97.56 86 THR A N 1
ATOM 708 C CA . THR A 1 86 ? -5.808 -2.677 -13.200 1.00 97.56 86 THR A CA 1
ATOM 709 C C . THR A 1 86 ? -4.419 -2.185 -13.572 1.00 97.56 86 THR A C 1
ATOM 711 O O . THR A 1 86 ? -4.290 -1.248 -14.364 1.00 97.56 86 THR A O 1
ATOM 714 N N . ILE A 1 87 ? -3.375 -2.801 -13.015 1.00 97.88 87 ILE A N 1
ATOM 715 C CA . ILE A 1 87 ? -1.986 -2.445 -13.309 1.00 97.88 87 ILE A CA 1
ATOM 716 C C . ILE A 1 87 ? -1.168 -3.663 -13.733 1.00 97.88 87 ILE A C 1
ATOM 718 O O . ILE A 1 87 ? -1.463 -4.789 -13.343 1.00 97.88 87 ILE A O 1
ATOM 722 N N . ALA A 1 88 ? -0.125 -3.426 -14.525 1.00 97.81 88 ALA A N 1
ATOM 723 C CA . ALA A 1 88 ? 0.904 -4.412 -14.839 1.00 97.81 88 ALA A CA 1
ATOM 724 C C . ALA A 1 88 ? 2.291 -3.753 -14.775 1.00 97.81 88 ALA A C 1
ATOM 726 O O . ALA A 1 88 ? 2.445 -2.620 -15.254 1.00 97.81 88 ALA A O 1
ATOM 727 N N . PRO A 1 89 ? 3.310 -4.416 -14.200 1.00 97.44 89 PRO A N 1
ATOM 728 C CA . PRO A 1 89 ? 4.646 -3.845 -14.109 1.00 97.44 89 PRO A CA 1
ATOM 729 C C . PRO A 1 89 ? 5.257 -3.663 -15.500 1.00 97.44 89 PRO A C 1
ATOM 731 O O . PRO A 1 89 ? 4.997 -4.427 -16.429 1.00 97.44 89 PRO A O 1
ATOM 734 N N . SER A 1 90 ? 6.099 -2.643 -15.652 1.00 96.56 90 SER A N 1
ATOM 735 C CA . SER A 1 90 ? 6.739 -2.311 -16.929 1.00 96.56 90 SER A CA 1
ATOM 736 C C . SER A 1 90 ? 8.176 -1.829 -16.746 1.00 96.56 90 SER A C 1
ATOM 738 O O . SER A 1 90 ? 8.578 -1.412 -15.657 1.00 96.56 90 SER A O 1
ATOM 740 N N . GLY A 1 91 ? 8.969 -1.892 -17.819 1.00 95.81 91 GLY A N 1
ATOM 741 C CA . GLY A 1 91 ? 10.364 -1.448 -17.812 1.00 95.81 91 GLY A CA 1
ATOM 742 C C . GLY A 1 91 ? 11.205 -2.160 -16.749 1.00 95.81 91 GLY A C 1
ATOM 743 O O . GLY A 1 91 ? 11.109 -3.374 -16.574 1.00 95.81 91 GLY A O 1
ATOM 744 N N . ASN A 1 92 ? 12.011 -1.393 -16.009 1.00 96.00 92 ASN A N 1
ATOM 745 C CA . ASN A 1 92 ? 12.902 -1.938 -14.978 1.00 96.00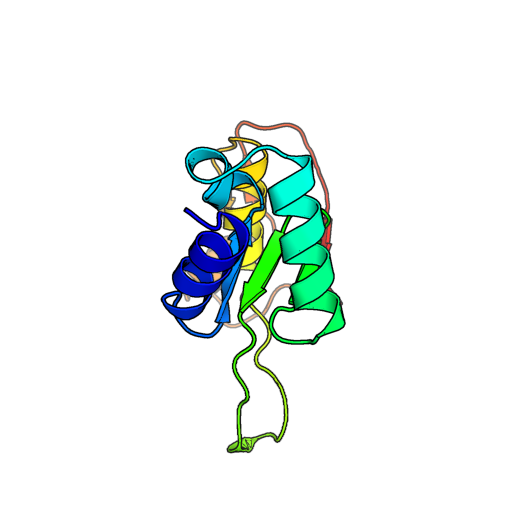 92 ASN A CA 1
ATOM 746 C C . ASN A 1 92 ? 12.145 -2.622 -13.834 1.00 96.00 92 ASN A C 1
ATOM 748 O O . ASN A 1 92 ? 12.670 -3.560 -13.243 1.00 96.00 92 ASN A O 1
ATOM 752 N N . THR A 1 93 ? 10.914 -2.195 -13.546 1.00 97.00 93 THR A N 1
ATOM 753 C CA . THR A 1 93 ? 10.061 -2.850 -12.547 1.00 97.00 93 THR A CA 1
ATOM 754 C C . THR A 1 93 ? 9.706 -4.263 -12.970 1.00 97.00 93 THR A C 1
ATOM 756 O O . THR A 1 93 ? 9.897 -5.187 -12.190 1.00 97.00 93 THR A O 1
ATOM 759 N N . ALA A 1 94 ? 9.281 -4.452 -14.222 1.00 97.31 94 ALA A N 1
ATOM 760 C CA . ALA A 1 94 ? 8.998 -5.786 -14.746 1.00 97.31 94 ALA A CA 1
ATOM 761 C C . ALA A 1 94 ? 10.249 -6.671 -14.724 1.00 97.31 94 ALA A C 1
ATOM 763 O O . ALA A 1 94 ? 10.187 -7.805 -14.263 1.00 97.31 94 ALA A O 1
ATOM 764 N N . LEU A 1 95 ? 11.399 -6.145 -15.161 1.00 97.25 95 LEU A N 1
ATOM 765 C CA . LEU A 1 95 ? 12.654 -6.901 -15.142 1.00 97.25 95 LEU A CA 1
ATOM 766 C C . LEU A 1 95 ? 13.043 -7.339 -13.726 1.00 97.25 95 LEU A C 1
ATOM 768 O O . LEU A 1 95 ? 13.477 -8.474 -13.543 1.00 97.25 95 LEU A O 1
ATOM 772 N N . ASN A 1 96 ? 12.882 -6.462 -12.733 1.00 95.88 96 ASN A N 1
ATOM 773 C CA . ASN A 1 96 ? 13.195 -6.787 -11.348 1.00 95.88 96 ASN A CA 1
ATOM 774 C C . ASN A 1 96 ? 12.227 -7.822 -10.759 1.00 95.88 96 ASN A C 1
ATOM 776 O O . ASN A 1 96 ? 12.678 -8.831 -10.222 1.00 95.88 96 ASN A O 1
ATOM 780 N N . LEU A 1 97 ? 10.916 -7.617 -10.918 1.00 95.00 97 LEU A N 1
ATOM 781 C CA . LEU A 1 97 ? 9.893 -8.525 -10.386 1.00 95.00 97 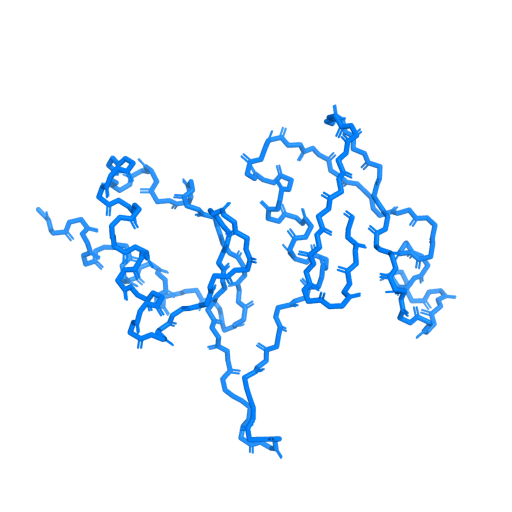LEU A CA 1
ATOM 782 C C . LEU A 1 97 ? 9.929 -9.913 -11.039 1.00 95.00 97 LEU A C 1
ATOM 784 O O . LEU A 1 97 ? 9.674 -10.911 -10.372 1.00 95.00 97 LEU A O 1
ATOM 788 N N . LEU A 1 98 ? 10.292 -9.997 -12.322 1.00 95.75 98 LEU A N 1
ATOM 789 C CA . LEU A 1 98 ? 10.437 -11.266 -13.046 1.00 95.75 98 LEU A CA 1
ATOM 790 C C . LEU A 1 98 ? 11.790 -11.959 -12.804 1.00 95.75 98 LEU A C 1
ATOM 792 O O . LEU A 1 98 ? 12.054 -13.002 -13.400 1.00 95.75 98 LEU A O 1
ATOM 796 N N . GLY A 1 99 ? 12.676 -11.384 -11.983 1.00 95.88 99 GLY A N 1
ATOM 797 C CA . GLY A 1 99 ? 14.011 -11.938 -11.724 1.00 95.88 99 GLY A CA 1
ATOM 798 C C . GLY A 1 99 ? 14.977 -11.845 -12.911 1.00 95.88 99 GLY A C 1
ATOM 799 O O . GLY A 1 99 ? 16.049 -12.445 -12.886 1.00 95.88 99 GLY A O 1
ATOM 800 N N . LEU A 1 100 ? 14.627 -11.075 -13.944 1.00 97.19 100 LEU A N 1
ATOM 801 C CA . LEU A 1 100 ? 15.473 -10.812 -15.113 1.00 97.19 100 LEU A CA 1
ATOM 802 C C . LEU A 1 100 ? 16.528 -9.727 -14.833 1.00 97.19 100 LEU A C 1
ATOM 804 O O . LEU A 1 100 ? 17.434 -9.516 -15.637 1.00 97.19 100 LEU A O 1
ATOM 808 N N . SER A 1 101 ? 16.410 -9.027 -13.702 1.00 96.06 101 SER A N 1
ATOM 809 C CA . SER A 1 101 ? 17.386 -8.063 -13.199 1.00 96.06 101 SER A CA 1
ATOM 810 C C . SER A 1 101 ? 17.407 -8.038 -11.671 1.00 96.06 101 SER A C 1
ATOM 812 O O . SER A 1 101 ? 16.369 -8.079 -11.013 1.00 96.06 101 SER A O 1
ATOM 814 N N . THR A 1 102 ? 18.597 -7.889 -11.093 1.00 93.62 102 THR A N 1
ATOM 815 C CA . THR A 1 102 ? 18.790 -7.685 -9.648 1.00 93.62 102 THR A CA 1
ATOM 816 C C . THR A 1 102 ? 18.729 -6.212 -9.243 1.00 93.62 102 THR A C 1
ATOM 818 O O . THR A 1 102 ? 18.780 -5.890 -8.056 1.00 93.62 102 THR A O 1
ATOM 821 N N . GLN A 1 103 ? 18.630 -5.296 -10.212 1.00 92.69 103 GLN A N 1
ATOM 822 C CA . GLN A 1 103 ? 18.578 -3.867 -9.941 1.00 92.69 103 GLN A CA 1
ATOM 823 C C . GLN A 1 103 ? 17.261 -3.502 -9.252 1.00 92.69 103 GLN A C 1
ATOM 825 O O . GLN A 1 103 ? 16.195 -3.615 -9.851 1.00 92.69 103 GLN A O 1
ATOM 830 N N . VAL A 1 104 ? 17.350 -2.968 -8.033 1.00 91.56 104 VAL A N 1
ATOM 831 C CA . VAL A 1 104 ? 16.209 -2.343 -7.355 1.00 91.56 104 VAL A CA 1
ATOM 832 C C . VAL A 1 104 ? 15.953 -0.970 -7.994 1.00 91.56 104 VAL A C 1
ATOM 834 O O . VAL A 1 104 ? 16.822 -0.094 -7.915 1.00 91.56 104 VAL A O 1
ATOM 837 N N . PRO A 1 105 ? 14.802 -0.743 -8.654 1.00 91.62 105 PRO A N 1
ATOM 838 C CA . PRO A 1 105 ? 14.558 0.504 -9.361 1.00 91.62 105 PRO A CA 1
ATOM 839 C C . PRO A 1 105 ? 14.210 1.643 -8.391 1.00 91.62 105 PRO A C 1
ATOM 841 O O . PRO A 1 105 ? 13.448 1.476 -7.441 1.00 91.62 105 PRO A O 1
ATOM 844 N N . ALA A 1 106 ? 14.721 2.848 -8.660 1.00 90.31 106 ALA A N 1
ATOM 845 C CA . ALA A 1 106 ? 14.318 4.053 -7.923 1.00 90.31 106 ALA A CA 1
ATOM 846 C C . ALA A 1 106 ? 12.903 4.530 -8.315 1.00 90.31 106 ALA A C 1
ATOM 848 O O . ALA A 1 106 ? 12.184 5.124 -7.508 1.00 90.31 106 ALA A O 1
ATOM 849 N N . LYS A 1 107 ? 12.506 4.254 -9.564 1.00 94.88 107 LYS A N 1
ATOM 850 C CA . LYS A 1 107 ? 11.184 4.545 -10.120 1.00 94.88 107 LYS A CA 1
ATOM 851 C C . LYS A 1 107 ? 10.494 3.237 -10.498 1.00 94.88 107 LYS A C 1
ATOM 853 O O . LYS A 1 107 ? 11.000 2.510 -11.348 1.00 94.88 107 LYS A O 1
ATOM 858 N N . TRP A 1 108 ? 9.351 2.981 -9.886 1.00 96.81 108 TRP A N 1
ATOM 859 C CA . TRP A 1 108 ? 8.541 1.791 -10.067 1.00 96.81 108 TRP A CA 1
ATOM 860 C C . TRP A 1 108 ? 7.429 2.071 -11.075 1.00 96.81 108 TRP A C 1
ATOM 862 O O . TRP A 1 108 ? 6.475 2.772 -10.768 1.00 96.81 108 TRP A O 1
ATOM 872 N N . THR A 1 109 ? 7.570 1.582 -12.303 1.00 97.44 109 THR A N 1
ATOM 873 C CA . THR A 1 109 ? 6.678 1.939 -13.411 1.00 97.44 109 THR A CA 1
ATOM 874 C C . THR A 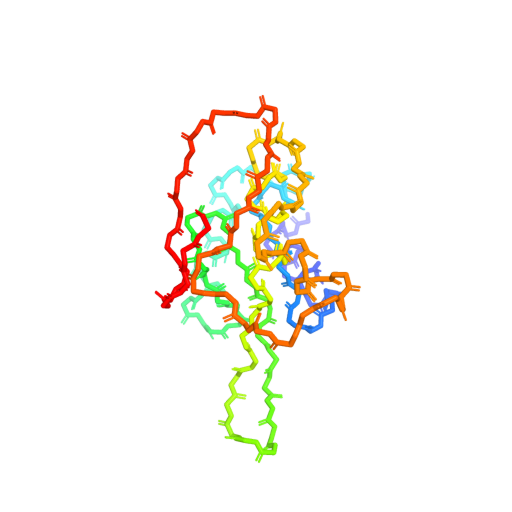1 109 ? 5.683 0.839 -13.738 1.00 97.44 109 THR A C 1
ATOM 876 O O . THR A 1 109 ? 6.069 -0.294 -14.024 1.00 97.44 109 THR A O 1
ATOM 879 N N . TYR A 1 110 ? 4.410 1.214 -13.821 1.00 98.00 110 TYR A N 1
ATOM 880 C CA . TYR A 1 110 ? 3.308 0.329 -14.181 1.00 98.00 110 TYR A CA 1
ATOM 881 C C . TYR A 1 110 ? 2.512 0.923 -15.341 1.00 98.00 110 TYR A C 1
ATOM 883 O O . TYR A 1 110 ? 2.387 2.144 -15.464 1.00 98.00 110 TYR A O 1
ATOM 891 N N . ILE A 1 111 ? 1.972 0.052 -16.185 1.00 97.69 111 ILE A N 1
ATOM 892 C CA . ILE A 1 111 ? 0.929 0.400 -17.151 1.00 97.69 111 ILE A CA 1
ATOM 893 C C . ILE A 1 111 ? -0.408 0.203 -16.438 1.00 97.69 111 ILE A C 1
ATOM 895 O O . ILE A 1 111 ? -0.562 -0.778 -15.714 1.00 97.69 111 ILE A O 1
ATOM 899 N N . SER A 1 112 ? -1.355 1.124 -16.625 1.00 97.44 112 SER A N 1
ATOM 900 C CA . SER A 1 112 ? -2.676 1.068 -15.995 1.00 97.44 112 SER A CA 1
ATOM 901 C C . SER A 1 112 ? -3.802 1.403 -16.966 1.00 97.44 112 SER A C 1
ATOM 903 O O . SER A 1 112 ? -3.597 2.184 -17.894 1.00 97.44 112 SER A O 1
ATOM 905 N N . ASP A 1 113 ? -5.005 0.907 -16.685 1.00 97.31 113 ASP A N 1
ATOM 906 C CA . ASP A 1 113 ? -6.260 1.365 -17.311 1.00 97.31 113 ASP A CA 1
ATOM 907 C C . ASP A 1 113 ? -6.782 2.699 -16.724 1.00 97.31 113 ASP A C 1
ATOM 909 O O . ASP A 1 113 ? -7.705 3.314 -17.258 1.00 97.31 113 ASP A O 1
ATOM 913 N N . GLY A 1 114 ? -6.174 3.159 -15.628 1.00 95.06 114 GLY A N 1
ATOM 914 C CA . GLY A 1 114 ? -6.447 4.432 -14.976 1.00 95.06 114 GLY A CA 1
ATOM 915 C C . GLY A 1 114 ? -5.733 5.640 -15.590 1.00 95.06 114 GLY A C 1
ATOM 916 O O . GLY A 1 114 ? -5.007 5.563 -16.580 1.00 95.06 114 GLY A O 1
ATOM 917 N N . ARG A 1 115 ? -5.913 6.803 -14.951 1.00 94.81 115 ARG A N 1
ATOM 918 C CA . ARG A 1 115 ? -5.215 8.043 -15.333 1.00 94.81 115 ARG A CA 1
ATOM 919 C C . ARG A 1 115 ? -3.714 7.952 -15.048 1.00 94.81 115 ARG A C 1
ATOM 921 O O . ARG A 1 115 ? -3.302 7.337 -14.067 1.00 94.81 115 ARG A O 1
ATOM 928 N N . TYR A 1 116 ? -2.920 8.727 -15.784 1.00 95.44 116 TYR A N 1
ATOM 929 C CA . TYR A 1 116 ? -1.527 8.976 -15.412 1.00 95.44 116 TYR A CA 1
ATOM 930 C C . TYR A 1 116 ? -1.439 9.620 -14.023 1.00 95.44 116 TYR A C 1
ATOM 932 O O . TYR A 1 116 ? -2.045 10.662 -13.755 1.00 95.44 116 TYR A O 1
ATOM 940 N N . ALA A 1 117 ? -0.670 8.994 -13.138 1.00 95.81 117 ALA A N 1
ATOM 941 C CA . ALA A 1 117 ? -0.448 9.453 -11.777 1.00 95.81 117 ALA A CA 1
ATOM 942 C C . ALA A 1 117 ? 0.989 9.149 -11.335 1.00 95.81 117 ALA A C 1
ATOM 944 O O . ALA A 1 117 ? 1.682 8.331 -11.932 1.00 95.81 117 ALA A O 1
ATOM 945 N N . SER A 1 118 ? 1.446 9.842 -10.294 1.00 96.56 118 SER A N 1
ATOM 946 C CA . SER A 1 118 ? 2.702 9.530 -9.614 1.00 96.56 118 SER A CA 1
ATOM 947 C C . SER A 1 118 ? 2.512 9.634 -8.110 1.00 96.56 118 SER A C 1
ATOM 949 O O . SER A 1 118 ? 1.855 10.564 -7.630 1.00 96.56 118 SER A O 1
ATOM 951 N N . PHE A 1 119 ? 3.135 8.725 -7.375 1.00 96.00 119 PHE A N 1
ATOM 952 C CA . PHE A 1 119 ? 3.085 8.651 -5.923 1.00 96.00 119 PHE A CA 1
ATOM 953 C C . PHE A 1 119 ? 4.503 8.528 -5.368 1.00 96.00 119 PHE A C 1
ATOM 955 O O . PHE A 1 119 ? 5.327 7.785 -5.890 1.00 96.00 119 PHE A O 1
ATOM 962 N N . ASN A 1 120 ? 4.796 9.262 -4.297 1.00 95.00 120 ASN A N 1
ATOM 963 C CA . ASN A 1 120 ? 6.070 9.144 -3.593 1.00 95.00 120 ASN A CA 1
ATOM 964 C C . ASN A 1 120 ? 5.868 8.289 -2.344 1.00 95.00 120 ASN A C 1
ATOM 966 O O . ASN A 1 120 ? 4.976 8.569 -1.540 1.00 95.00 120 ASN A O 1
ATOM 970 N N . VAL A 1 121 ? 6.703 7.268 -2.186 1.00 91.19 121 VAL A N 1
ATOM 971 C CA . VAL A 1 121 ? 6.679 6.317 -1.074 1.00 91.19 121 VAL A CA 1
ATOM 972 C C . VAL A 1 121 ? 8.089 6.256 -0.495 1.00 91.19 121 VAL A C 1
ATOM 974 O O . VAL A 1 121 ? 8.973 5.572 -1.011 1.00 91.19 121 VAL A O 1
ATOM 977 N N . GLY A 1 122 ? 8.331 7.038 0.557 1.00 87.38 122 GLY A N 1
ATOM 978 C CA . GLY A 1 122 ? 9.686 7.247 1.066 1.00 87.38 122 GLY A CA 1
ATOM 979 C C . GLY A 1 122 ? 10.595 7.824 -0.026 1.00 87.38 122 GLY A C 1
ATOM 980 O O . GLY A 1 122 ? 10.346 8.919 -0.525 1.00 87.38 122 GLY A O 1
ATOM 981 N N . LYS A 1 123 ? 11.640 7.076 -0.400 1.00 87.88 123 LYS A N 1
ATOM 982 C CA . LYS A 1 123 ? 12.575 7.436 -1.486 1.00 87.88 123 LYS A CA 1
ATOM 983 C C . LYS A 1 123 ? 12.180 6.863 -2.852 1.00 87.88 123 LYS A C 1
ATOM 985 O O . LYS A 1 123 ? 12.786 7.240 -3.852 1.00 87.88 123 LYS A O 1
ATOM 990 N N . ALA A 1 124 ? 11.209 5.952 -2.897 1.00 91.88 124 ALA A N 1
ATOM 991 C CA . ALA A 1 124 ? 10.725 5.361 -4.135 1.00 91.88 124 ALA A CA 1
ATOM 992 C C . ALA A 1 124 ? 9.626 6.232 -4.750 1.00 91.88 124 ALA A C 1
ATOM 994 O O . ALA A 1 124 ? 8.833 6.865 -4.046 1.00 91.88 124 ALA A O 1
ATOM 995 N N . ARG A 1 125 ? 9.561 6.229 -6.080 1.00 95.81 125 ARG A N 1
ATOM 996 C CA . ARG A 1 125 ? 8.469 6.842 -6.835 1.00 95.81 125 ARG A CA 1
ATOM 997 C C . ARG A 1 125 ? 7.746 5.769 -7.629 1.00 95.81 125 ARG A C 1
ATOM 999 O O . ARG A 1 125 ? 8.406 5.069 -8.386 1.00 95.81 125 ARG A O 1
ATOM 1006 N N . ILE A 1 126 ? 6.432 5.677 -7.465 1.00 95.50 126 ILE A N 1
ATOM 1007 C CA . ILE A 1 126 ? 5.536 4.866 -8.295 1.00 95.50 126 ILE A CA 1
ATOM 1008 C C . ILE A 1 126 ? 4.943 5.796 -9.353 1.00 95.50 126 ILE A C 1
ATOM 1010 O O . ILE A 1 126 ? 4.227 6.738 -8.941 1.00 95.50 126 ILE A O 1
#

pLDDT: mean 94.05, std 4.71, range [58.66, 98.0]

Organism: NCBI:txid257758

Radius of gyration: 15.78 Å; Cα contacts (8 Å, |Δi|>4): 170; chains: 1; bounding box: 41×22×36 Å

Foldseek 3Di:
DPLLVVLVVVQVPDDALQKAFLVVSVVSDDDVSSVVSVVVCCVVVQWPDQDVRMITRWDQDPVVRDTDHHDPVSVVVNVCVVVVKDKDWDDPLCCCVVVVDVDDDQETDIDIPDDDDWDDGPSHID

Sequence (126 aa):
MNDKQEIVNRIENFESNQVFIANDFFDIAGYETVRSTLNRLVKDKEITRILKGIYYKPKYIELIGEYAMASVDEIADAIARKYNWTIAPSGNTALNLLGLSTQVPAKWTYISDGRYASFNVGKARI

Solvent-accessible surface area (backbone atoms only — not comparable to full-atom values): 7387 Å² total; per-residue (Å²): 133,64,53,66,56,56,55,49,55,56,59,69,71,46,58,78,36,42,61,46,43,61,72,84,42,55,89,68,36,56,70,67,60,48,52,52,47,55,51,47,37,38,74,72,62,66,28,43,73,74,49,96,60,30,33,29,33,62,29,78,36,77,93,77,74,42,65,52,77,62,56,71,64,54,49,49,51,42,52,25,60,73,71,72,33,58,72,45,67,32,72,61,34,32,33,30,77,70,68,75,36,89,59,82,62,61,56,46,41,64,51,58,82,53,76,94,76,76,47,75,55,89,89,37,35,64

InterPro domains:
  IPR045738 Protein of unknown function DUF6088 [PF19570] (7-126)